Protein AF-A0A6A3CHF6-F1 (afdb_monomer_lite)

Radius of gyration: 16.75 Å; chains: 1; bounding box: 44×31×54 Å

Foldseek 3Di:
DPLQVLVVLCVVLPDPPVPDDPVVLLLQVVLCVVLVHNCNVPSCCLVVPVVSVSSSSVCQQCDQPDPPDHHLVCLQVVVDDDDPVQVVLVHHSFLQNSCLSSQVVPLPQPADDPVLVVSLVSVQVVCVVVVNHNVVRDDPSRSHNRSGHRPDDDPDPPPPPDD

Structure (mmCIF, N/CA/C/O backbone):
data_AF-A0A6A3CHF6-F1
#
_entry.id   AF-A0A6A3CHF6-F1
#
loop_
_atom_site.group_PDB
_atom_site.id
_atom_site.type_symbol
_atom_site.label_atom_id
_atom_site.label_alt_id
_atom_site.label_comp_id
_atom_site.label_asym_id
_atom_site.label_entity_id
_atom_site.label_seq_id
_atom_site.pdbx_PDB_ins_code
_atom_site.Cartn_x
_atom_site.Cartn_y
_atom_site.Cartn_z
_atom_site.occupancy
_atom_site.B_iso_or_equiv
_atom_site.auth_seq_id
_atom_site.auth_comp_id
_atom_site.auth_asym_id
_atom_site.auth_atom_id
_atom_site.pdbx_PDB_model_num
ATOM 1 N N . MET A 1 1 ? -10.270 -3.237 -10.019 1.00 32.41 1 MET A N 1
ATOM 2 C CA . MET A 1 1 ? -8.812 -3.271 -9.764 1.00 32.41 1 MET A CA 1
ATOM 3 C C . MET A 1 1 ? -8.302 -1.848 -9.955 1.00 32.41 1 MET A C 1
ATOM 5 O O . MET A 1 1 ? -8.312 -1.369 -11.079 1.00 32.41 1 MET A O 1
ATOM 9 N N . ASN A 1 2 ? -8.020 -1.120 -8.870 1.00 34.22 2 ASN A N 1
ATOM 10 C CA . ASN A 1 2 ? -7.645 0.299 -8.926 1.00 34.22 2 ASN A CA 1
ATOM 11 C C . ASN A 1 2 ? -6.166 0.431 -9.323 1.00 34.22 2 ASN A C 1
ATOM 13 O O . ASN A 1 2 ? -5.280 0.321 -8.482 1.00 34.22 2 ASN A O 1
ATOM 17 N N . TYR A 1 3 ? -5.904 0.675 -10.610 1.00 33.91 3 TYR A N 1
ATOM 18 C CA . TYR A 1 3 ? -4.566 0.796 -11.222 1.00 33.91 3 TYR A CA 1
ATOM 19 C C . TYR A 1 3 ? -3.705 1.954 -10.692 1.00 33.91 3 TYR A C 1
ATOM 21 O O . TYR A 1 3 ? -2.563 2.136 -11.101 1.00 33.91 3 TYR A O 1
ATOM 29 N N . VAL A 1 4 ? -4.248 2.761 -9.790 1.00 36.22 4 VAL A N 1
ATOM 30 C CA . VAL A 1 4 ? -3.746 4.101 -9.523 1.00 36.22 4 VAL A CA 1
ATOM 31 C C . VAL A 1 4 ? -2.857 4.172 -8.274 1.00 36.22 4 VAL A C 1
ATOM 33 O O . VAL A 1 4 ? -1.860 4.891 -8.256 1.00 36.22 4 VAL A O 1
ATOM 36 N N . LEU A 1 5 ? -3.130 3.330 -7.274 1.00 37.62 5 LEU A N 1
ATOM 37 C CA . LEU A 1 5 ? -2.256 3.143 -6.103 1.00 37.62 5 LEU A CA 1
ATOM 38 C C . LEU A 1 5 ? -0.934 2.454 -6.475 1.00 37.62 5 LEU A C 1
ATOM 40 O O . LEU A 1 5 ? 0.107 2.672 -5.855 1.00 37.62 5 LEU A O 1
ATOM 44 N N . LEU A 1 6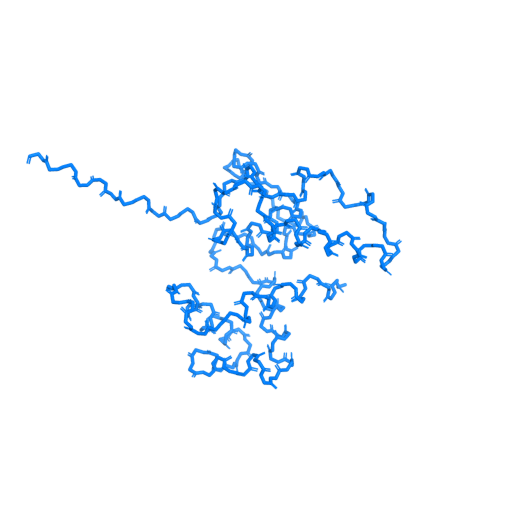 ? -0.967 1.708 -7.576 1.00 40.47 6 LEU A N 1
ATOM 45 C CA . LEU A 1 6 ? 0.160 1.024 -8.195 1.00 40.47 6 LEU A CA 1
ATOM 46 C C . LEU A 1 6 ? 1.302 1.965 -8.597 1.00 40.47 6 LEU A C 1
ATOM 48 O O . LEU A 1 6 ? 2.466 1.632 -8.395 1.00 40.47 6 LEU A O 1
ATOM 52 N N . PHE A 1 7 ? 0.995 3.168 -9.091 1.00 32.69 7 PHE A N 1
ATOM 53 C CA . PHE A 1 7 ? 2.020 4.143 -9.476 1.00 32.69 7 PHE A CA 1
ATOM 54 C C . PHE A 1 7 ? 2.710 4.815 -8.283 1.00 32.69 7 PHE A C 1
ATOM 56 O O . PHE A 1 7 ? 3.856 5.246 -8.402 1.00 32.69 7 PHE A O 1
ATOM 63 N N . GLN A 1 8 ? 2.059 4.897 -7.120 1.00 38.88 8 GLN A N 1
ATOM 64 C CA . GLN A 1 8 ? 2.709 5.392 -5.903 1.00 38.88 8 GLN A CA 1
ATOM 65 C C . GLN A 1 8 ? 3.606 4.327 -5.272 1.00 38.88 8 GLN A C 1
ATOM 67 O O . GLN A 1 8 ? 4.698 4.671 -4.818 1.00 38.88 8 GLN A O 1
ATOM 72 N N . CYS A 1 9 ? 3.225 3.043 -5.356 1.00 42.41 9 CYS A N 1
ATOM 73 C CA . CYS A 1 9 ? 4.096 1.914 -4.999 1.00 42.41 9 CYS A CA 1
ATOM 74 C C . CYS A 1 9 ? 5.417 1.893 -5.784 1.00 42.41 9 CYS A C 1
ATOM 76 O O . CYS A 1 9 ? 6.374 1.269 -5.333 1.00 42.41 9 CYS A O 1
ATOM 78 N N . LEU A 1 10 ? 5.495 2.589 -6.924 1.00 33.34 10 LEU A N 1
ATOM 79 C CA . LEU A 1 10 ? 6.722 2.733 -7.706 1.00 33.34 10 LEU A CA 1
ATOM 80 C C . LEU A 1 10 ? 7.666 3.831 -7.197 1.00 33.34 10 LEU A C 1
ATOM 82 O O . LEU A 1 10 ? 8.827 3.834 -7.587 1.00 33.34 10 LEU A O 1
ATOM 86 N N . ARG A 1 11 ? 7.238 4.761 -6.326 1.00 40.19 11 ARG A N 1
ATOM 87 C CA . ARG A 1 11 ? 8.155 5.792 -5.787 1.00 40.19 11 ARG A CA 1
ATOM 88 C C . ARG A 1 11 ? 9.296 5.213 -4.937 1.00 40.19 11 ARG A C 1
ATOM 90 O O . ARG A 1 11 ? 10.419 5.664 -5.134 1.00 40.19 11 ARG A O 1
ATOM 97 N N . PRO A 1 12 ? 9.078 4.214 -4.063 1.00 40.22 12 PRO A N 1
ATOM 98 C CA . PRO A 1 12 ? 10.164 3.489 -3.403 1.00 40.22 12 PRO A CA 1
ATOM 99 C C . PRO A 1 12 ? 11.075 2.736 -4.381 1.00 40.22 12 PRO A C 1
ATOM 101 O O . PRO A 1 12 ? 12.237 2.518 -4.069 1.00 40.22 12 PRO A O 1
ATOM 104 N N . LEU A 1 13 ? 10.555 2.363 -5.557 1.00 38.91 13 LEU A N 1
ATOM 105 C CA . LEU A 1 13 ? 11.279 1.664 -6.626 1.00 38.91 13 LEU A CA 1
ATOM 106 C C . LEU A 1 13 ? 12.058 2.600 -7.567 1.00 38.91 13 LEU A C 1
ATOM 108 O O . LEU A 1 13 ? 12.820 2.129 -8.400 1.00 38.91 13 LEU A O 1
ATOM 112 N N . ARG A 1 14 ? 11.841 3.916 -7.456 1.00 37.47 14 ARG A N 1
ATOM 113 C CA . ARG A 1 14 ? 12.521 4.969 -8.231 1.00 37.47 14 ARG A CA 1
ATOM 114 C C . ARG A 1 14 ? 13.611 5.671 -7.420 1.00 37.47 14 ARG A C 1
ATOM 116 O O . ARG A 1 14 ? 14.115 6.714 -7.832 1.00 37.47 14 ARG A O 1
ATOM 123 N N . LEU A 1 15 ? 13.900 5.161 -6.221 1.00 38.28 15 LEU A N 1
ATOM 124 C CA . LEU A 1 15 ? 15.016 5.635 -5.421 1.00 38.28 15 LEU A CA 1
ATOM 125 C C . LEU A 1 15 ? 16.291 4.976 -5.954 1.00 38.28 15 LEU A C 1
ATOM 127 O O . LEU A 1 15 ? 16.310 3.755 -6.119 1.00 38.28 15 LEU A O 1
ATOM 131 N N . PRO A 1 16 ? 17.350 5.760 -6.210 1.00 29.53 16 PRO A N 1
ATOM 132 C CA . PRO A 1 16 ? 18.612 5.215 -6.679 1.00 29.53 16 PRO A CA 1
ATOM 133 C C . PRO A 1 16 ? 19.113 4.132 -5.717 1.00 29.53 16 PRO A C 1
ATOM 135 O O . PRO A 1 16 ? 18.900 4.214 -4.504 1.00 29.53 16 PRO A O 1
ATOM 138 N N . ALA A 1 17 ? 19.839 3.148 -6.255 1.00 36.28 17 ALA A N 1
ATOM 139 C CA . ALA A 1 17 ? 20.492 2.056 -5.521 1.00 36.28 17 ALA A CA 1
ATOM 140 C C . ALA A 1 17 ? 21.392 2.513 -4.343 1.00 36.28 17 ALA A C 1
ATOM 142 O O . ALA A 1 17 ? 21.856 1.697 -3.553 1.00 36.28 17 ALA A O 1
ATOM 143 N N . SER A 1 18 ? 21.614 3.822 -4.183 1.00 31.06 18 SER A N 1
ATOM 144 C CA . SER A 1 18 ? 22.233 4.459 -3.020 1.00 31.06 18 SER A CA 1
ATOM 145 C C . SER A 1 18 ? 21.332 4.553 -1.777 1.00 31.06 18 SER A C 1
ATOM 147 O O . SER A 1 18 ? 21.820 4.941 -0.716 1.00 31.06 18 SER A O 1
ATOM 149 N N . PHE A 1 19 ? 20.059 4.142 -1.836 1.00 37.75 19 PHE A N 1
ATOM 150 C CA . PHE A 1 19 ? 19.203 3.969 -0.653 1.00 37.75 19 PHE A CA 1
ATOM 151 C C . PHE A 1 19 ? 19.510 2.638 0.066 1.00 37.75 19 PHE A C 1
ATOM 153 O O . PHE A 1 19 ? 18.674 1.746 0.215 1.00 37.75 19 PHE A O 1
ATOM 160 N N . GLY A 1 20 ? 20.766 2.504 0.500 1.00 33.03 20 GLY A N 1
ATOM 161 C CA . GLY A 1 20 ? 21.309 1.366 1.233 1.00 33.03 20 GLY A CA 1
ATOM 162 C C . GLY A 1 20 ? 20.695 1.213 2.621 1.00 33.03 20 GLY A C 1
ATOM 163 O O . GLY A 1 20 ? 21.273 1.609 3.629 1.00 33.03 20 GLY A O 1
ATOM 164 N N . THR A 1 21 ? 19.539 0.568 2.690 1.00 31.27 21 THR A N 1
ATOM 165 C CA . THR A 1 21 ? 19.114 -0.139 3.898 1.00 31.27 21 THR A CA 1
ATOM 166 C C . THR A 1 21 ? 18.891 -1.596 3.529 1.00 31.27 21 THR A C 1
ATOM 168 O O . THR A 1 21 ? 18.436 -1.894 2.428 1.00 31.27 21 THR A O 1
ATOM 171 N N . LEU A 1 22 ? 19.209 -2.512 4.449 1.00 34.69 22 LEU A N 1
ATOM 172 C CA . LEU A 1 22 ? 19.037 -3.974 4.347 1.00 34.69 22 LEU A CA 1
ATOM 173 C C . LEU A 1 22 ? 17.667 -4.428 3.782 1.00 34.69 22 LEU A C 1
ATOM 175 O O . LEU A 1 22 ? 17.522 -5.565 3.347 1.00 34.69 22 LEU A O 1
ATOM 179 N N . VAL A 1 23 ? 16.676 -3.531 3.761 1.00 43.78 23 VAL A N 1
ATOM 180 C CA . VAL A 1 23 ? 15.327 -3.707 3.213 1.00 43.78 23 VAL A CA 1
ATOM 181 C C . VAL A 1 23 ? 15.270 -3.570 1.686 1.00 43.78 23 VAL A C 1
ATOM 183 O O . VAL A 1 23 ? 14.489 -4.287 1.072 1.00 43.78 23 VAL A O 1
ATOM 186 N N . GLY A 1 24 ? 16.082 -2.714 1.053 1.00 50.38 24 GLY A N 1
ATOM 187 C CA . GLY A 1 24 ? 16.097 -2.527 -0.406 1.00 50.38 24 GLY A CA 1
ATOM 188 C C . GLY A 1 24 ? 16.505 -3.806 -1.136 1.00 50.38 24 GLY A C 1
ATOM 189 O O . GLY A 1 24 ? 15.725 -4.343 -1.914 1.00 50.38 24 GLY A O 1
ATOM 190 N N . ASN A 1 25 ? 17.661 -4.374 -0.785 1.00 47.59 25 ASN A N 1
ATOM 191 C CA . ASN A 1 25 ? 18.142 -5.633 -1.370 1.00 47.59 25 ASN A CA 1
ATOM 192 C C . ASN A 1 25 ? 17.215 -6.818 -1.061 1.00 47.59 25 ASN A C 1
ATOM 194 O O . ASN A 1 25 ? 16.950 -7.631 -1.942 1.00 47.59 25 ASN A O 1
ATOM 198 N N . TYR A 1 26 ? 16.660 -6.896 0.157 1.00 53.59 26 TYR A N 1
ATOM 199 C CA . TYR A 1 26 ? 15.661 -7.919 0.488 1.00 53.59 26 TYR A CA 1
ATOM 200 C C . TYR A 1 26 ? 14.384 -7.761 -0.349 1.00 53.59 26 TYR A C 1
ATOM 202 O O . TYR A 1 26 ? 13.815 -8.751 -0.800 1.00 53.59 26 TYR A O 1
ATOM 210 N N . SER A 1 27 ? 13.953 -6.521 -0.597 1.00 66.44 27 SER A N 1
ATOM 211 C CA . SER A 1 27 ? 12.752 -6.229 -1.383 1.00 66.44 27 SER A CA 1
ATOM 212 C C . SER A 1 27 ? 12.959 -6.504 -2.870 1.00 66.44 27 SER A C 1
ATOM 214 O O . SER A 1 27 ? 12.045 -7.026 -3.494 1.00 66.44 27 SER A O 1
ATOM 216 N N . TYR A 1 28 ? 14.139 -6.215 -3.429 1.00 68.44 28 TYR A N 1
ATOM 217 C CA . TYR A 1 28 ? 14.467 -6.555 -4.817 1.00 68.44 28 TYR A CA 1
ATOM 218 C C . TYR A 1 28 ? 14.586 -8.063 -5.021 1.00 68.44 28 TYR A C 1
ATOM 220 O O . TYR A 1 28 ? 14.009 -8.579 -5.970 1.00 68.44 28 TYR A O 1
ATOM 228 N N . GLY A 1 29 ? 15.244 -8.781 -4.105 1.00 75.44 29 GLY A N 1
ATOM 229 C CA . GLY A 1 29 ? 15.298 -10.245 -4.144 1.00 75.44 29 GLY A CA 1
ATOM 230 C C . GLY A 1 29 ? 13.909 -10.874 -4.033 1.00 75.44 29 GLY A C 1
ATOM 231 O O . GLY A 1 29 ? 13.512 -11.638 -4.901 1.00 75.44 29 GLY A O 1
ATOM 232 N N . ALA A 1 30 ? 13.115 -10.480 -3.033 1.00 79.25 30 ALA A N 1
ATOM 233 C CA . ALA A 1 30 ? 11.774 -11.030 -2.839 1.00 79.25 30 ALA A CA 1
ATOM 234 C C . ALA A 1 30 ? 10.808 -10.676 -3.985 1.00 79.25 30 ALA A C 1
ATOM 236 O O . ALA A 1 30 ? 10.038 -11.531 -4.427 1.00 79.25 30 ALA A O 1
ATOM 237 N N . ALA A 1 31 ? 10.856 -9.437 -4.491 1.00 79.12 31 ALA A N 1
ATOM 238 C CA . ALA A 1 31 ? 10.064 -9.034 -5.650 1.00 79.12 31 ALA A CA 1
ATOM 239 C C . ALA A 1 31 ? 10.509 -9.779 -6.905 1.00 79.12 31 ALA A C 1
ATOM 241 O O . ALA A 1 31 ? 9.665 -10.263 -7.656 1.00 79.12 31 ALA A O 1
ATOM 242 N N . GLY A 1 32 ? 11.822 -9.898 -7.100 1.00 82.94 32 GLY A N 1
ATOM 243 C CA . GLY A 1 32 ? 12.438 -10.605 -8.207 1.00 82.94 32 GLY A CA 1
ATOM 244 C C . GLY A 1 32 ? 12.067 -12.082 -8.238 1.00 82.94 32 GLY A C 1
ATOM 245 O O . GLY A 1 32 ? 11.597 -12.569 -9.263 1.00 82.94 32 GLY A O 1
ATOM 246 N N . ASP A 1 33 ? 12.142 -12.767 -7.098 1.00 85.88 33 ASP A N 1
ATOM 247 C CA . ASP A 1 33 ? 11.674 -14.146 -6.937 1.00 85.88 33 ASP A CA 1
ATOM 248 C C . ASP A 1 33 ? 10.174 -14.268 -7.247 1.00 85.88 33 ASP A C 1
ATOM 250 O O . ASP A 1 33 ? 9.736 -15.194 -7.935 1.00 85.88 33 ASP A O 1
ATOM 254 N N . GLY A 1 34 ? 9.378 -13.300 -6.783 1.00 83.69 34 GLY A N 1
ATOM 255 C CA . GLY A 1 34 ? 7.934 -13.258 -6.997 1.00 83.69 34 GLY A CA 1
ATOM 256 C C . GLY A 1 34 ? 7.520 -13.100 -8.460 1.00 83.69 34 GLY A C 1
ATOM 257 O O . GLY A 1 34 ? 6.555 -13.731 -8.895 1.00 83.69 34 GLY A O 1
ATOM 258 N N . ILE A 1 35 ? 8.245 -12.281 -9.227 1.00 86.94 35 ILE A N 1
ATOM 259 C CA . ILE A 1 35 ? 7.960 -12.022 -10.649 1.00 86.94 35 ILE A CA 1
ATOM 260 C C . ILE A 1 35 ? 8.875 -12.807 -11.604 1.00 86.94 35 ILE A C 1
ATOM 262 O O . ILE A 1 35 ? 8.714 -12.706 -12.818 1.00 86.94 35 ILE A O 1
ATOM 266 N N . LYS A 1 36 ? 9.791 -13.620 -11.061 1.00 87.69 36 LYS A N 1
ATOM 267 C CA . LYS A 1 36 ? 10.805 -14.415 -11.773 1.00 87.69 36 LYS A CA 1
ATOM 268 C C . LYS A 1 36 ? 11.757 -13.573 -12.634 1.00 87.69 36 LYS A C 1
ATOM 270 O O . LYS A 1 36 ? 12.058 -13.934 -13.770 1.00 87.69 36 LYS A O 1
ATOM 275 N N . VAL A 1 37 ? 12.227 -12.455 -12.086 1.00 86.31 37 VAL A N 1
ATOM 276 C CA . VAL A 1 37 ? 13.211 -11.547 -12.698 1.00 86.31 37 VAL A CA 1
ATOM 277 C C . VAL A 1 37 ? 14.317 -11.277 -11.686 1.00 86.31 37 VAL A C 1
ATOM 279 O O . VAL A 1 37 ? 14.025 -10.992 -10.531 1.00 86.31 37 VAL A O 1
ATOM 282 N N . ASP A 1 38 ? 15.582 -11.322 -12.097 1.00 84.25 38 ASP A N 1
ATOM 283 C CA . ASP A 1 38 ? 16.704 -11.045 -11.193 1.00 84.25 38 ASP A CA 1
ATOM 284 C C . ASP A 1 38 ? 16.873 -9.541 -10.928 1.00 84.25 38 ASP A C 1
ATOM 286 O O . ASP A 1 38 ? 17.755 -8.875 -11.462 1.00 84.25 38 ASP A O 1
ATOM 290 N N . LEU A 1 39 ? 15.994 -8.996 -10.092 1.00 80.00 39 LEU A N 1
ATOM 291 C CA . LEU A 1 39 ? 16.057 -7.601 -9.665 1.00 80.00 39 LEU A CA 1
ATOM 292 C C . LEU A 1 39 ? 17.142 -7.351 -8.611 1.00 80.00 39 LEU A C 1
ATOM 294 O O . LEU A 1 39 ? 17.470 -6.197 -8.348 1.00 80.00 39 LEU A O 1
ATOM 298 N N . LEU A 1 40 ? 17.677 -8.407 -7.989 1.00 80.31 40 LEU A N 1
ATOM 299 C CA . LEU A 1 40 ? 18.719 -8.284 -6.974 1.00 80.31 40 LEU A CA 1
ATOM 300 C C . LEU A 1 40 ? 20.044 -7.846 -7.603 1.00 80.31 40 LEU A C 1
ATOM 302 O O . LEU A 1 40 ? 20.725 -6.988 -7.044 1.00 80.31 40 LEU A O 1
ATOM 306 N N . HIS A 1 41 ? 20.389 -8.419 -8.758 1.00 79.56 41 HIS A N 1
ATOM 307 C CA . HIS A 1 41 ? 21.597 -8.052 -9.498 1.00 79.56 41 HIS A CA 1
ATOM 308 C C . HIS A 1 41 ? 21.334 -7.023 -10.605 1.00 79.56 41 HIS A C 1
ATOM 310 O O . HIS A 1 41 ? 22.264 -6.304 -10.967 1.00 79.56 41 HIS A O 1
ATOM 316 N N . HIS A 1 42 ? 20.090 -6.915 -11.094 1.00 80.94 42 HIS A N 1
ATOM 317 C CA . HIS A 1 42 ? 19.695 -5.981 -12.157 1.00 80.94 42 HIS A CA 1
ATOM 318 C C . HIS A 1 42 ? 18.521 -5.062 -11.763 1.00 80.94 42 HIS A C 1
ATOM 320 O O . HIS A 1 42 ? 17.436 -5.127 -12.358 1.00 80.94 42 HIS A O 1
ATOM 326 N N . PRO A 1 43 ? 18.692 -4.182 -10.758 1.00 75.94 43 PRO A N 1
ATOM 327 C CA . PRO A 1 43 ? 17.640 -3.253 -10.339 1.00 75.94 43 PRO A CA 1
ATOM 328 C C . PRO A 1 43 ? 17.248 -2.245 -11.436 1.00 75.94 43 PRO A C 1
ATOM 330 O O . PRO A 1 43 ? 16.117 -1.755 -11.448 1.00 75.94 43 PRO A O 1
ATOM 333 N N . GLU A 1 44 ? 18.134 -1.966 -12.397 1.00 75.94 44 GLU A N 1
ATOM 334 C CA . GLU A 1 44 ? 17.898 -1.056 -13.523 1.00 75.94 44 GLU A CA 1
ATOM 335 C C . GLU A 1 44 ? 16.710 -1.464 -14.409 1.00 75.94 44 GLU A C 1
ATOM 337 O O . GLU A 1 44 ? 16.112 -0.619 -15.081 1.00 75.94 44 GLU A O 1
ATOM 342 N N . TYR A 1 45 ? 16.302 -2.737 -14.383 1.00 78.69 45 TYR A N 1
ATOM 343 C CA . TYR A 1 45 ? 15.149 -3.220 -15.147 1.00 78.69 45 TYR A CA 1
ATOM 344 C C . TYR A 1 45 ? 13.838 -2.545 -14.751 1.00 78.69 45 TYR A C 1
ATOM 346 O O . TYR A 1 45 ? 12.929 -2.436 -15.575 1.00 78.69 45 TYR A O 1
ATOM 354 N N . LEU A 1 46 ? 13.745 -2.043 -13.522 1.00 75.31 46 LEU A N 1
ATOM 355 C CA . LEU A 1 46 ? 12.570 -1.320 -13.044 1.00 75.31 46 LEU A CA 1
ATOM 356 C C . LEU A 1 46 ? 12.455 0.078 -13.648 1.00 75.31 46 LEU A C 1
ATOM 358 O O . LEU A 1 46 ? 11.351 0.601 -13.783 1.00 75.31 46 LEU A O 1
ATOM 362 N N . GLU A 1 47 ? 13.574 0.678 -14.044 1.00 73.75 47 GLU A N 1
ATOM 363 C CA . GLU A 1 47 ? 13.586 1.982 -14.708 1.00 73.75 47 GLU A CA 1
ATOM 364 C C . GLU A 1 47 ? 13.482 1.845 -16.229 1.00 73.75 47 GLU A C 1
ATOM 366 O O . GLU A 1 47 ? 12.896 2.699 -16.894 1.00 73.75 47 GLU A O 1
ATOM 371 N N . GLN A 1 48 ? 14.018 0.755 -16.782 1.00 81.06 48 GLN A N 1
ATOM 372 C CA . GLN A 1 48 ? 14.090 0.524 -18.225 1.00 81.06 48 GLN A CA 1
ATOM 373 C C . GLN A 1 48 ? 12.847 -0.168 -18.796 1.00 81.06 48 GLN A C 1
ATOM 375 O O . GLN A 1 48 ? 12.528 0.019 -19.971 1.00 81.06 48 GLN A O 1
ATOM 380 N N . ASN A 1 49 ? 12.131 -0.966 -17.996 1.00 79.00 49 ASN A N 1
ATOM 381 C CA . ASN A 1 49 ? 10.979 -1.734 -18.455 1.00 79.00 49 ASN A CA 1
ATOM 382 C C . ASN A 1 49 ? 9.743 -1.462 -17.593 1.00 79.00 49 ASN A C 1
ATOM 384 O O . ASN A 1 49 ? 9.594 -1.978 -16.484 1.00 79.00 49 ASN A O 1
ATOM 388 N N . ALA A 1 50 ? 8.799 -0.713 -18.167 1.00 80.75 50 ALA A N 1
ATOM 389 C CA . ALA A 1 50 ? 7.544 -0.377 -17.506 1.00 80.75 50 ALA A CA 1
ATOM 390 C C . ALA A 1 50 ? 6.749 -1.620 -17.070 1.00 80.75 50 ALA A C 1
ATOM 392 O O . ALA A 1 50 ? 6.145 -1.609 -16.003 1.00 80.75 50 ALA A O 1
ATOM 393 N N . THR A 1 51 ? 6.773 -2.708 -17.845 1.00 84.81 51 THR A N 1
ATOM 394 C CA . THR A 1 51 ? 6.042 -3.943 -17.513 1.00 84.81 51 THR A CA 1
ATOM 395 C C . THR A 1 51 ? 6.581 -4.575 -16.234 1.00 84.81 51 THR A C 1
ATOM 397 O O . THR A 1 51 ? 5.800 -4.907 -15.344 1.00 84.81 51 THR A O 1
ATOM 400 N N . ILE A 1 52 ? 7.907 -4.689 -16.116 1.00 80.88 52 ILE A N 1
ATOM 401 C CA . ILE A 1 52 ? 8.569 -5.252 -14.930 1.00 80.88 52 ILE A CA 1
ATOM 402 C C . ILE A 1 52 ? 8.319 -4.348 -13.721 1.00 80.88 52 ILE A C 1
ATOM 404 O O . ILE A 1 52 ? 7.982 -4.841 -12.646 1.00 80.88 52 ILE A O 1
ATOM 408 N N . ALA A 1 53 ? 8.388 -3.027 -13.913 1.00 76.38 53 ALA A N 1
ATOM 409 C CA . ALA A 1 53 ? 8.051 -2.061 -12.875 1.00 76.38 53 ALA A CA 1
ATOM 410 C C . ALA A 1 53 ? 6.627 -2.284 -12.342 1.00 76.38 53 ALA A C 1
ATOM 412 O O . ALA A 1 53 ? 6.431 -2.457 -11.137 1.00 76.38 53 ALA A O 1
ATOM 413 N N . PHE A 1 54 ? 5.628 -2.365 -13.227 1.00 79.00 54 PHE A N 1
ATOM 414 C CA . PHE A 1 54 ? 4.251 -2.638 -12.816 1.00 79.00 54 PHE A CA 1
ATOM 415 C C . PHE A 1 54 ? 4.104 -3.989 -12.128 1.00 79.00 54 PHE A C 1
ATOM 417 O O . PHE A 1 54 ? 3.444 -4.060 -11.097 1.00 79.00 54 PHE A O 1
ATOM 424 N N . GLN A 1 55 ? 4.721 -5.050 -12.646 1.00 82.69 55 GLN A N 1
ATOM 425 C CA . GLN A 1 55 ? 4.669 -6.369 -12.017 1.00 82.69 55 GLN A CA 1
ATOM 426 C C . GLN A 1 55 ? 5.234 -6.337 -10.595 1.00 82.69 55 GLN A C 1
ATOM 428 O O . GLN A 1 55 ? 4.589 -6.848 -9.680 1.00 82.69 55 GLN A O 1
ATOM 433 N N . ALA A 1 56 ? 6.376 -5.679 -10.385 1.00 80.12 56 ALA A N 1
ATOM 434 C CA . ALA A 1 56 ? 6.972 -5.511 -9.065 1.00 80.12 56 ALA A CA 1
ATOM 435 C C . ALA A 1 56 ? 6.066 -4.699 -8.121 1.00 80.12 56 ALA A C 1
ATOM 437 O O . ALA A 1 56 ? 5.898 -5.059 -6.954 1.00 80.12 56 ALA A O 1
ATOM 438 N N . ALA A 1 57 ? 5.419 -3.641 -8.619 1.00 79.12 57 ALA A N 1
ATOM 439 C CA . ALA A 1 57 ? 4.463 -2.861 -7.835 1.00 79.12 57 ALA A CA 1
ATOM 440 C C . ALA A 1 57 ? 3.199 -3.659 -7.470 1.00 79.12 57 ALA A C 1
ATOM 442 O O . ALA A 1 57 ? 2.759 -3.594 -6.322 1.00 79.12 57 ALA A O 1
ATOM 443 N N . ILE A 1 58 ? 2.640 -4.449 -8.400 1.00 84.06 58 ILE A N 1
ATOM 444 C CA . ILE A 1 58 ? 1.492 -5.333 -8.122 1.00 84.06 58 ILE A CA 1
ATOM 445 C C . ILE A 1 58 ? 1.911 -6.364 -7.082 1.00 84.06 58 ILE A C 1
ATOM 447 O O . ILE A 1 58 ? 1.197 -6.585 -6.107 1.00 84.06 58 ILE A O 1
ATOM 451 N N . TRP A 1 59 ? 3.086 -6.969 -7.260 1.00 85.94 59 TRP A N 1
ATOM 452 C CA . TRP A 1 59 ? 3.618 -7.937 -6.316 1.00 85.94 59 TRP A CA 1
ATOM 453 C C . TRP A 1 59 ? 3.740 -7.332 -4.915 1.00 85.94 59 TRP A C 1
ATOM 455 O O . TRP A 1 59 ? 3.255 -7.929 -3.956 1.00 85.94 59 TRP A O 1
ATOM 465 N N . ARG A 1 60 ? 4.287 -6.115 -4.793 1.00 83.56 60 ARG A N 1
ATOM 466 C CA . ARG A 1 60 ? 4.425 -5.421 -3.504 1.00 83.56 60 ARG A CA 1
ATOM 467 C C . ARG A 1 60 ? 3.079 -5.081 -2.860 1.00 83.56 60 ARG A C 1
ATOM 469 O O . ARG A 1 60 ? 2.981 -5.073 -1.632 1.00 83.56 60 ARG A O 1
ATOM 476 N N . TRP A 1 61 ? 2.071 -4.788 -3.678 1.00 84.00 61 TRP A N 1
ATOM 477 C CA . TRP A 1 61 ? 0.710 -4.477 -3.248 1.00 84.00 61 TRP A CA 1
ATOM 478 C C . TRP A 1 61 ? -0.048 -5.722 -2.750 1.00 84.00 61 TRP A C 1
ATOM 480 O O . TRP A 1 61 ? -0.753 -5.664 -1.741 1.00 84.00 61 TRP A O 1
ATOM 490 N N . MET A 1 62 ? 0.140 -6.857 -3.427 1.00 86.50 62 MET A N 1
ATOM 491 C CA . MET A 1 62 ? -0.559 -8.117 -3.148 1.00 86.50 62 MET A CA 1
ATOM 492 C C . MET A 1 62 ? 0.150 -9.005 -2.116 1.00 86.50 62 MET A C 1
ATOM 494 O O . MET A 1 62 ? -0.493 -9.856 -1.508 1.00 86.50 62 MET A O 1
ATOM 498 N N . THR A 1 63 ? 1.458 -8.834 -1.912 1.00 84.25 63 THR A N 1
ATOM 499 C CA . THR A 1 63 ? 2.271 -9.773 -1.125 1.00 84.25 63 THR A CA 1
ATOM 500 C C . THR A 1 63 ? 2.660 -9.185 0.232 1.00 84.25 63 THR A C 1
ATOM 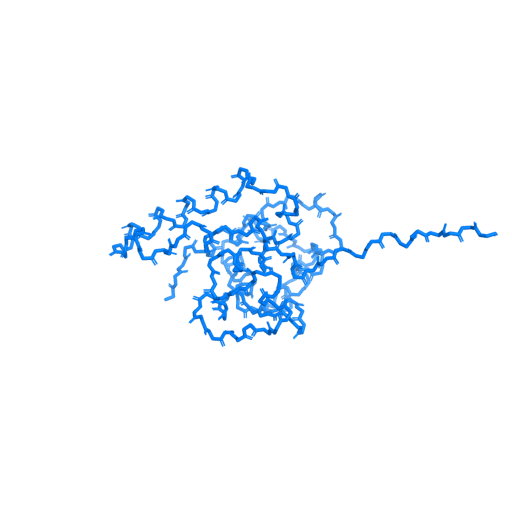502 O O . THR A 1 63 ? 3.284 -8.119 0.287 1.00 84.25 63 THR A O 1
ATOM 505 N N . PRO A 1 64 ? 2.357 -9.873 1.347 1.00 84.44 64 PRO A N 1
ATOM 506 C CA . PRO A 1 64 ? 2.879 -9.497 2.651 1.00 84.44 64 PRO A CA 1
ATOM 507 C C . PRO A 1 64 ? 4.387 -9.758 2.747 1.00 84.44 64 PRO A C 1
ATOM 509 O O . PRO A 1 64 ? 4.853 -10.863 2.483 1.00 84.44 64 PRO A O 1
ATOM 512 N N . ILE A 1 65 ? 5.155 -8.756 3.181 1.00 76.56 65 ILE A N 1
ATOM 513 C CA . ILE A 1 65 ? 6.621 -8.864 3.312 1.00 76.56 65 ILE A CA 1
ATOM 514 C C . ILE A 1 65 ? 7.028 -9.668 4.555 1.00 76.56 65 ILE A C 1
ATOM 516 O O . ILE A 1 65 ? 8.085 -10.294 4.584 1.00 76.56 65 ILE A O 1
ATOM 520 N N . LYS A 1 66 ? 6.195 -9.667 5.602 1.00 76.88 66 LYS A N 1
ATOM 521 C CA . LYS A 1 66 ? 6.428 -10.427 6.836 1.00 76.88 66 LYS A CA 1
ATOM 522 C C . LYS A 1 66 ? 5.206 -11.262 7.183 1.00 76.88 66 LYS A C 1
ATOM 524 O O . LYS A 1 66 ? 4.079 -10.827 6.986 1.00 76.88 66 LYS A O 1
ATOM 529 N N . LYS A 1 67 ? 5.438 -12.424 7.801 1.00 72.56 67 LYS A N 1
ATOM 530 C CA . LYS A 1 67 ? 4.393 -13.395 8.178 1.00 72.56 67 LYS A CA 1
ATOM 531 C C . LYS A 1 67 ? 3.264 -12.809 9.042 1.00 72.56 67 LYS A C 1
ATOM 533 O O . LYS A 1 67 ? 2.140 -13.283 8.963 1.00 72.56 67 LYS A O 1
ATOM 538 N N . ASN A 1 68 ? 3.564 -11.791 9.849 1.00 76.88 68 ASN A N 1
ATOM 539 C CA . ASN A 1 68 ? 2.606 -11.160 10.765 1.00 76.88 68 ASN A CA 1
ATOM 540 C C . ASN A 1 68 ? 2.070 -9.815 10.245 1.00 76.88 68 ASN A C 1
ATOM 542 O O . ASN A 1 68 ? 1.454 -9.075 11.005 1.00 76.88 68 ASN A O 1
ATOM 546 N N . GLN A 1 69 ? 2.345 -9.468 8.986 1.00 83.31 69 GLN A N 1
ATOM 547 C CA . GLN A 1 69 ? 1.819 -8.263 8.351 1.00 83.31 69 GLN A CA 1
ATOM 548 C C . GLN A 1 69 ? 0.753 -8.643 7.325 1.00 83.31 69 GLN A C 1
ATOM 550 O O . GLN A 1 69 ? 0.900 -9.670 6.664 1.00 83.31 69 GLN A O 1
ATOM 555 N N . PRO A 1 70 ? -0.309 -7.841 7.170 1.00 89.19 70 PRO A N 1
ATOM 556 C CA . PRO A 1 70 ? -1.232 -7.990 6.051 1.00 89.19 70 PRO A CA 1
ATOM 557 C C . PRO A 1 70 ? -0.622 -7.464 4.743 1.00 89.19 70 PRO A C 1
ATOM 559 O O . PRO A 1 70 ? 0.351 -6.704 4.752 1.00 89.19 70 PRO A O 1
ATOM 562 N N . SER A 1 71 ? -1.211 -7.845 3.607 1.00 88.81 71 SER A N 1
ATOM 563 C CA . SER A 1 71 ? -0.927 -7.181 2.331 1.00 88.81 71 SER A CA 1
ATOM 564 C C . SER A 1 71 ? -1.623 -5.814 2.271 1.00 88.81 71 SER A C 1
ATOM 566 O O . SER A 1 71 ? -2.618 -5.576 2.961 1.00 88.81 71 SER A O 1
ATOM 568 N N . ALA A 1 72 ? -1.118 -4.908 1.430 1.00 88.00 72 ALA A N 1
ATOM 569 C CA . ALA A 1 72 ? -1.771 -3.617 1.209 1.00 88.00 72 ALA A CA 1
ATOM 570 C C . ALA A 1 72 ? -3.173 -3.808 0.609 1.00 88.00 72 ALA A C 1
ATOM 572 O O . ALA A 1 72 ? -4.123 -3.157 1.039 1.00 88.00 72 ALA A O 1
ATOM 573 N N . GLN A 1 73 ? -3.312 -4.765 -0.315 1.00 88.06 73 GLN A N 1
ATOM 574 C CA . GLN A 1 73 ? -4.600 -5.163 -0.874 1.00 88.06 73 GLN A CA 1
ATOM 575 C C . GLN A 1 73 ? -5.594 -5.594 0.214 1.00 88.06 73 GLN A C 1
ATOM 577 O O . GLN A 1 73 ? -6.729 -5.125 0.189 1.00 88.06 73 GLN A O 1
ATOM 582 N N . ASP A 1 74 ? -5.196 -6.456 1.158 1.00 89.88 74 ASP A N 1
ATOM 583 C CA . ASP A 1 74 ? -6.106 -6.995 2.182 1.00 89.88 74 ASP A CA 1
ATOM 584 C C . ASP A 1 74 ? -6.613 -5.928 3.152 1.00 89.88 74 ASP A C 1
ATOM 586 O O . ASP A 1 74 ? -7.774 -5.985 3.562 1.00 89.88 74 ASP A O 1
ATOM 590 N N . ILE A 1 75 ? -5.767 -4.954 3.505 1.00 89.62 75 ILE A N 1
ATOM 591 C CA . ILE A 1 75 ? -6.181 -3.792 4.303 1.00 89.62 75 ILE A CA 1
ATOM 592 C C . ILE A 1 75 ? -7.169 -2.951 3.499 1.00 89.62 75 ILE A C 1
ATOM 594 O O . ILE A 1 75 ? -8.248 -2.627 3.990 1.00 89.62 75 ILE A O 1
ATOM 598 N N . PHE A 1 76 ? -6.807 -2.621 2.256 1.00 87.44 76 PHE A N 1
ATOM 599 C CA . PHE A 1 76 ? -7.553 -1.677 1.433 1.00 87.44 76 PHE A CA 1
ATOM 600 C C . PHE A 1 76 ? -8.966 -2.169 1.093 1.00 87.44 76 PHE A C 1
ATOM 602 O O . PHE A 1 76 ? -9.898 -1.374 1.051 1.00 87.44 76 PHE A O 1
ATOM 609 N N . VAL A 1 77 ? -9.149 -3.475 0.872 1.00 87.06 77 VAL A N 1
ATOM 610 C CA . VAL A 1 77 ? -10.484 -4.059 0.629 1.00 87.06 77 VAL A CA 1
ATOM 611 C C . VAL A 1 77 ? -11.225 -4.457 1.909 1.00 87.06 77 VAL A C 1
ATOM 613 O O . VAL A 1 77 ? -12.372 -4.886 1.833 1.00 87.06 77 VAL A O 1
ATOM 616 N N . GLY A 1 78 ? -10.584 -4.343 3.076 1.00 86.81 78 GLY A N 1
ATOM 617 C CA . GLY A 1 78 ? -11.183 -4.680 4.368 1.00 86.81 78 GLY A CA 1
ATOM 618 C C . GLY A 1 78 ? -11.231 -6.177 4.704 1.00 86.81 78 GLY A C 1
ATOM 619 O O . GLY A 1 78 ? -11.973 -6.572 5.601 1.00 86.81 78 GLY A O 1
ATOM 620 N N . ASN A 1 79 ? -10.445 -7.017 4.021 1.00 88.94 79 ASN A N 1
ATOM 621 C CA . ASN A 1 79 ? -10.341 -8.452 4.322 1.00 88.94 79 ASN A CA 1
ATOM 622 C C . ASN A 1 79 ? -9.511 -8.727 5.580 1.00 88.94 79 ASN A C 1
ATOM 624 O O . ASN A 1 79 ? -9.708 -9.740 6.259 1.00 88.94 79 ASN A O 1
ATOM 628 N N . TRP A 1 80 ? -8.558 -7.845 5.882 1.00 91.62 80 TRP A N 1
ATOM 629 C CA . TRP A 1 80 ? -7.743 -7.963 7.079 1.00 91.62 80 TRP A CA 1
ATOM 630 C C . TRP A 1 80 ? -8.577 -7.690 8.337 1.00 91.62 80 TRP A C 1
ATOM 632 O O . TRP A 1 80 ? -9.418 -6.793 8.379 1.00 91.62 80 TRP A O 1
ATOM 642 N N . LYS A 1 81 ? -8.344 -8.487 9.384 1.00 92.25 81 LYS A N 1
ATOM 643 C CA . LYS A 1 81 ? -8.949 -8.302 10.706 1.00 92.25 81 LYS A CA 1
ATOM 644 C C . LYS A 1 81 ? -7.869 -7.805 11.668 1.00 92.25 81 LYS A C 1
ATOM 646 O O . LYS A 1 81 ? -7.010 -8.612 12.037 1.00 92.25 81 LYS A O 1
ATOM 651 N N . PRO A 1 82 ? -7.899 -6.521 12.072 1.00 90.00 82 PRO A N 1
ATOM 652 C CA . PRO A 1 82 ? -6.940 -5.973 13.022 1.00 90.00 82 PRO A CA 1
ATOM 653 C C . PRO A 1 82 ? -6.947 -6.757 14.335 1.00 90.00 82 PRO A C 1
ATOM 655 O O . PRO A 1 82 ? -8.004 -7.123 14.858 1.00 90.00 82 PRO A O 1
ATOM 658 N N . THR A 1 83 ? -5.764 -7.023 14.879 1.00 89.88 83 THR A N 1
ATOM 659 C CA . THR A 1 83 ? -5.632 -7.618 16.212 1.00 89.88 83 THR A CA 1
ATOM 660 C C . THR A 1 83 ? -5.781 -6.549 17.297 1.00 89.88 83 THR A C 1
ATOM 662 O O . THR A 1 83 ? -5.749 -5.351 17.020 1.00 89.88 83 THR A O 1
ATOM 665 N N . LYS A 1 84 ? -5.872 -6.960 18.570 1.00 89.62 84 LYS A N 1
ATOM 666 C CA . LYS A 1 84 ? -5.874 -6.007 19.697 1.00 89.62 84 LYS A CA 1
ATOM 667 C C . LYS A 1 84 ? -4.653 -5.080 19.681 1.00 89.62 84 LYS A C 1
ATOM 669 O O . LYS A 1 84 ? -4.791 -3.900 19.980 1.00 89.62 84 LYS A O 1
ATOM 674 N N . ASN A 1 85 ? -3.483 -5.601 19.307 1.00 87.69 85 ASN A N 1
ATOM 675 C CA . ASN A 1 85 ? -2.257 -4.807 19.213 1.00 87.69 85 ASN A CA 1
ATOM 676 C C . ASN A 1 85 ? -2.340 -3.781 18.081 1.00 87.69 85 ASN A C 1
ATOM 678 O O . ASN A 1 85 ? -1.861 -2.665 18.237 1.00 87.69 85 ASN A O 1
ATOM 682 N N . ASP A 1 86 ? -2.979 -4.137 16.966 1.00 88.25 86 ASP A N 1
ATOM 683 C CA . ASP A 1 86 ? -3.176 -3.216 15.849 1.00 88.25 86 ASP A CA 1
ATOM 684 C C . ASP A 1 86 ? -4.113 -2.073 16.234 1.00 88.25 86 ASP A C 1
ATOM 686 O O . ASP A 1 86 ? -3.789 -0.917 15.988 1.00 88.25 86 ASP A O 1
ATOM 690 N N . THR A 1 87 ? -5.221 -2.369 16.921 1.00 87.81 87 THR A N 1
ATOM 691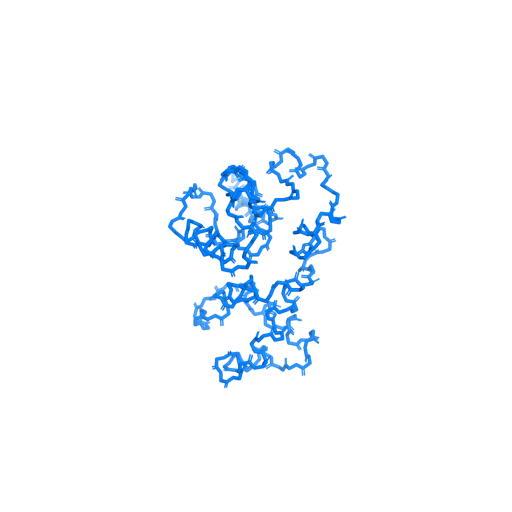 C CA . THR A 1 87 ? -6.140 -1.330 17.408 1.00 87.81 87 THR A CA 1
ATOM 692 C C . THR A 1 87 ? -5.472 -0.404 18.428 1.00 87.81 87 THR A C 1
ATOM 694 O O . THR A 1 87 ? -5.666 0.807 18.361 1.00 87.81 87 THR A O 1
ATOM 697 N N . LEU A 1 88 ? -4.647 -0.941 19.337 1.00 88.44 88 LEU A N 1
ATOM 698 C CA . LEU A 1 88 ? -3.852 -0.132 20.273 1.00 88.44 88 LEU A CA 1
ATOM 699 C C . LEU A 1 88 ? -2.843 0.766 19.545 1.00 88.44 88 LEU A C 1
ATOM 701 O O . LEU A 1 88 ? -2.664 1.919 19.923 1.00 88.44 88 LEU A O 1
ATOM 705 N N . ALA A 1 89 ? -2.256 0.266 18.459 1.00 86.50 89 ALA A N 1
ATOM 706 C CA . ALA A 1 89 ? -1.371 1.011 17.570 1.00 86.50 89 ALA A CA 1
ATOM 707 C C . ALA A 1 89 ? -2.112 1.944 16.585 1.00 86.50 89 ALA A C 1
ATOM 709 O O . ALA A 1 89 ? -1.491 2.439 15.641 1.00 86.50 89 ALA A O 1
ATOM 710 N N . LYS A 1 90 ? -3.426 2.160 16.770 1.00 86.81 90 LYS A N 1
ATOM 711 C CA . LYS A 1 90 ? -4.314 2.962 15.905 1.00 86.81 90 LYS A CA 1
ATOM 712 C C . LYS A 1 90 ? -4.367 2.496 14.442 1.00 86.81 90 LYS A C 1
ATOM 714 O O . LYS A 1 90 ? -4.608 3.285 13.532 1.00 86.81 90 LYS A O 1
ATOM 719 N N . ARG A 1 91 ? -4.150 1.205 14.195 1.00 88.50 91 ARG A N 1
ATOM 720 C CA . ARG A 1 91 ? -4.209 0.591 12.863 1.00 88.50 91 ARG A CA 1
ATOM 721 C C . ARG A 1 91 ? -5.575 -0.042 12.626 1.00 88.50 91 ARG A C 1
ATOM 723 O O . ARG A 1 91 ? -6.124 -0.714 13.501 1.00 88.50 91 ARG A O 1
ATOM 730 N N . GLY A 1 92 ? -6.092 0.125 11.415 1.00 88.38 92 GLY A N 1
ATOM 731 C CA . GLY A 1 92 ? -7.384 -0.410 10.997 1.00 88.38 92 GLY A CA 1
ATOM 732 C C . GLY A 1 92 ? -7.439 -0.669 9.496 1.00 88.38 92 GLY A C 1
ATOM 733 O O . GLY A 1 92 ? -6.427 -0.612 8.804 1.00 88.38 92 GLY A O 1
ATOM 734 N N . ASN A 1 93 ? -8.631 -0.941 8.973 1.00 88.31 93 ASN A N 1
ATOM 735 C CA . ASN A 1 93 ? -8.845 -1.075 7.530 1.00 88.31 93 ASN A CA 1
ATOM 736 C C . ASN A 1 93 ? -9.003 0.308 6.897 1.00 88.31 93 ASN A C 1
ATOM 738 O O . ASN A 1 93 ? -10.093 0.690 6.484 1.00 88.31 93 ASN A O 1
ATOM 742 N N . THR A 1 94 ? -7.917 1.081 6.894 1.00 88.12 94 THR A N 1
ATOM 743 C CA . THR A 1 94 ? -7.910 2.464 6.414 1.00 88.12 94 THR A CA 1
ATOM 744 C C . THR A 1 94 ? -6.804 2.707 5.391 1.00 88.12 94 THR A C 1
ATOM 746 O O . THR A 1 94 ? -5.838 1.936 5.263 1.00 88.12 94 THR A O 1
ATOM 749 N N . PHE A 1 95 ? -6.927 3.807 4.648 1.00 85.56 95 PHE A N 1
ATOM 750 C CA . PHE A 1 95 ? -5.899 4.219 3.698 1.00 85.56 95 PHE A CA 1
ATOM 751 C C . PHE A 1 95 ? -4.576 4.539 4.409 1.00 85.56 95 PHE A C 1
ATOM 753 O O . PHE A 1 95 ? -3.512 4.121 3.951 1.00 85.56 95 PHE A O 1
ATOM 760 N N . GLY A 1 96 ? -4.647 5.157 5.590 1.00 84.75 96 GLY A N 1
ATOM 761 C CA . GLY A 1 96 ? -3.508 5.386 6.470 1.00 84.75 96 GLY A CA 1
ATOM 762 C C . GLY A 1 96 ? -2.768 4.097 6.823 1.00 84.75 96 GLY A C 1
ATOM 763 O O . GLY A 1 96 ? -1.550 4.014 6.677 1.00 84.75 96 GLY A O 1
ATOM 764 N N . THR A 1 97 ? -3.482 3.033 7.196 1.00 86.88 97 THR A N 1
ATOM 765 C CA . THR A 1 97 ? -2.834 1.748 7.509 1.00 86.88 97 THR A CA 1
ATOM 766 C C . THR A 1 97 ? -2.242 1.073 6.271 1.00 86.88 97 THR A C 1
ATOM 768 O O . THR A 1 97 ? -1.154 0.497 6.345 1.00 86.88 97 THR A O 1
ATOM 771 N N . THR A 1 98 ? -2.888 1.213 5.112 1.00 87.38 98 THR A N 1
ATOM 772 C CA . THR A 1 98 ? -2.336 0.762 3.824 1.00 87.38 98 THR A CA 1
ATOM 773 C C . THR A 1 98 ? -1.013 1.474 3.518 1.00 87.38 98 THR A C 1
ATOM 775 O O . THR A 1 98 ? -0.014 0.844 3.163 1.00 87.38 98 THR A O 1
ATOM 778 N N . MET A 1 99 ? -0.974 2.790 3.729 1.00 82.56 99 MET A N 1
ATOM 779 C CA . MET A 1 99 ? 0.224 3.612 3.588 1.00 82.56 99 MET A CA 1
ATOM 780 C C . MET A 1 99 ? 1.306 3.222 4.606 1.00 82.56 99 MET A C 1
ATOM 782 O O . MET A 1 99 ? 2.471 3.118 4.234 1.00 82.56 99 MET A O 1
ATOM 786 N N . ASN A 1 100 ? 0.943 2.916 5.853 1.00 81.56 100 ASN A N 1
ATOM 787 C CA . ASN A 1 100 ? 1.871 2.448 6.888 1.00 81.56 100 ASN A CA 1
ATOM 788 C C . ASN A 1 100 ? 2.529 1.102 6.509 1.00 81.56 100 ASN A C 1
ATOM 790 O O . ASN A 1 100 ? 3.738 0.938 6.645 1.00 81.56 100 ASN A O 1
ATOM 794 N N . VAL A 1 101 ? 1.786 0.145 5.939 1.00 82.75 101 VAL A N 1
ATOM 795 C CA . VAL A 1 101 ? 2.373 -1.128 5.463 1.00 82.75 101 VAL A CA 1
ATOM 796 C C . VAL A 1 101 ? 3.336 -0.936 4.290 1.00 82.75 101 VAL A C 1
ATOM 798 O O . VAL A 1 101 ? 4.323 -1.668 4.163 1.00 82.75 101 VAL A O 1
ATOM 801 N N . LEU A 1 102 ? 3.059 0.023 3.406 1.00 78.00 102 LEU A N 1
ATOM 802 C CA . LEU A 1 102 ? 3.874 0.268 2.215 1.00 78.00 102 LEU A CA 1
ATOM 803 C C . LEU A 1 102 ? 5.099 1.141 2.501 1.00 78.00 102 LEU A C 1
ATOM 805 O O . LEU A 1 102 ? 6.183 0.846 1.999 1.00 78.00 102 LEU A O 1
ATOM 809 N N . TYR A 1 103 ? 4.927 2.179 3.319 1.00 72.88 103 TYR A N 1
ATOM 810 C CA . TYR A 1 103 ? 5.884 3.268 3.514 1.00 72.88 103 TYR A CA 1
ATOM 811 C C . TYR A 1 103 ? 6.234 3.526 4.985 1.00 72.88 103 TYR A C 1
ATOM 813 O O . TYR A 1 103 ? 6.911 4.511 5.261 1.00 72.88 103 TYR A O 1
ATOM 821 N N . GLY A 1 104 ? 5.826 2.672 5.929 1.00 64.25 104 GLY A N 1
ATOM 822 C CA . GLY A 1 104 ? 5.996 2.894 7.376 1.00 64.25 104 GLY A CA 1
ATOM 823 C C . GLY A 1 104 ? 7.436 3.161 7.830 1.00 64.25 104 GLY A C 1
ATOM 824 O O . GLY A 1 104 ? 7.662 3.893 8.789 1.00 64.25 104 GLY A O 1
ATOM 825 N N . GLU A 1 105 ? 8.428 2.635 7.107 1.00 60.38 105 GLU A N 1
ATOM 826 C CA . GLU A 1 105 ? 9.854 2.921 7.343 1.00 60.38 105 GLU A CA 1
ATOM 827 C C . GLU A 1 105 ? 10.257 4.353 6.935 1.00 60.38 105 GLU A C 1
ATOM 829 O O . GLU A 1 105 ? 11.182 4.936 7.504 1.00 60.38 105 GLU A O 1
ATOM 834 N N . TYR A 1 106 ? 9.561 4.922 5.947 1.00 56.00 106 TYR A N 1
ATOM 835 C CA . TYR A 1 106 ? 9.771 6.265 5.403 1.00 56.00 106 TYR A CA 1
ATOM 836 C C . TYR A 1 106 ? 8.949 7.331 6.145 1.00 56.00 106 TYR A C 1
ATOM 838 O O . TYR A 1 106 ? 9.405 8.460 6.290 1.00 56.00 106 TYR A O 1
ATOM 846 N N . THR A 1 107 ? 7.773 6.976 6.673 1.00 52.19 107 THR A N 1
ATOM 847 C CA . THR A 1 107 ? 6.889 7.880 7.437 1.00 52.19 107 THR A CA 1
ATOM 848 C C . THR A 1 107 ? 7.210 7.943 8.937 1.00 52.19 107 THR A C 1
ATOM 850 O O . THR A 1 107 ? 6.439 8.516 9.704 1.00 52.19 107 THR A O 1
ATOM 853 N N . ARG A 1 108 ? 8.340 7.357 9.370 1.00 56.09 108 ARG A N 1
ATOM 854 C CA . ARG A 1 108 ? 8.792 7.235 10.771 1.00 56.09 108 ARG A CA 1
ATOM 855 C C . ARG A 1 108 ? 8.536 8.501 11.595 1.00 56.09 108 ARG A C 1
ATOM 857 O O . ARG A 1 108 ? 9.262 9.468 11.414 1.00 56.09 108 ARG A O 1
ATOM 864 N N . GLY A 1 109 ? 7.616 8.442 12.567 1.00 48.31 109 GLY A N 1
ATOM 865 C CA . GLY A 1 109 ? 7.568 9.303 13.765 1.00 48.31 109 GLY A CA 1
ATOM 866 C C . GLY A 1 109 ? 7.653 10.820 13.550 1.00 48.31 109 GLY A C 1
ATOM 867 O O . GLY A 1 109 ? 8.028 11.534 14.474 1.00 48.31 109 GLY A O 1
ATOM 868 N N . GLN A 1 110 ? 7.367 11.308 12.343 1.00 47.28 110 GLN A N 1
ATOM 869 C CA . GLN A 1 110 ? 7.589 12.703 11.953 1.00 47.28 110 GLN A CA 1
ATOM 870 C C . GLN A 1 110 ? 6.287 13.519 11.871 1.00 47.28 110 GLN A C 1
ATOM 872 O O . GLN A 1 110 ? 6.323 14.669 11.444 1.00 47.28 110 GLN A O 1
ATOM 877 N N . GLY A 1 111 ? 5.149 12.957 12.296 1.00 51.66 111 GLY A N 1
ATOM 878 C CA . GLY A 1 111 ? 3.837 13.583 12.103 1.00 51.66 111 GLY A CA 1
ATOM 879 C C . GLY A 1 111 ? 3.455 13.652 10.620 1.00 51.66 111 GLY A C 1
ATOM 880 O O . GLY A 1 111 ? 3.958 12.867 9.811 1.00 51.66 111 GLY A O 1
ATOM 881 N N . ASP A 1 112 ? 2.574 14.584 10.250 1.00 51.12 112 ASP A N 1
ATOM 882 C CA . ASP A 1 112 ? 2.246 14.835 8.843 1.00 51.12 112 ASP A CA 1
ATOM 883 C C . ASP A 1 112 ? 3.462 15.387 8.099 1.00 51.12 112 ASP A C 1
ATOM 885 O O . ASP A 1 112 ? 3.777 16.578 8.113 1.00 51.12 112 ASP A O 1
ATOM 889 N N . ILE A 1 113 ? 4.157 14.494 7.409 1.00 61.69 113 ILE A N 1
ATOM 890 C CA . ILE A 1 113 ? 5.254 14.859 6.527 1.00 61.69 113 ILE A CA 1
ATOM 891 C C . ILE A 1 113 ? 4.724 15.197 5.133 1.00 61.69 113 ILE A C 1
ATOM 893 O O . ILE A 1 113 ? 3.794 14.565 4.631 1.00 61.69 113 ILE A O 1
ATOM 897 N N . ASN A 1 114 ? 5.365 16.147 4.446 1.00 61.91 114 ASN A N 1
ATOM 898 C CA . ASN A 1 114 ? 5.022 16.537 3.067 1.00 61.91 114 ASN A CA 1
ATOM 899 C C . ASN A 1 114 ? 4.800 15.351 2.093 1.00 61.91 114 ASN A C 1
ATOM 901 O O . ASN A 1 114 ? 3.880 15.415 1.270 1.00 61.91 114 ASN A O 1
ATOM 905 N N . PRO A 1 115 ? 5.567 14.244 2.166 1.00 66.50 115 PRO A N 1
ATOM 906 C CA . PRO A 1 115 ? 5.307 13.058 1.354 1.00 66.50 115 PRO A CA 1
ATOM 907 C C . PRO A 1 115 ? 3.968 12.366 1.641 1.00 66.50 115 PRO A C 1
ATOM 909 O O . PRO A 1 115 ? 3.338 11.876 0.708 1.00 66.50 115 PRO A O 1
ATOM 912 N N . MET A 1 116 ? 3.510 12.357 2.894 1.00 70.38 116 MET A N 1
ATOM 913 C CA . MET A 1 116 ? 2.232 11.767 3.297 1.00 70.38 116 MET A CA 1
ATOM 914 C C . MET A 1 116 ? 1.065 12.543 2.686 1.00 70.38 116 MET A C 1
ATOM 916 O O . MET A 1 116 ? 0.248 11.980 1.959 1.00 70.38 116 MET A O 1
ATOM 920 N N . ASN A 1 117 ? 1.075 13.865 2.861 1.00 78.38 117 ASN A N 1
ATOM 921 C CA . ASN A 1 117 ? 0.091 14.765 2.259 1.00 78.38 117 ASN A CA 1
ATOM 922 C C . ASN A 1 117 ? 0.094 14.685 0.731 1.00 78.38 117 ASN A C 1
ATOM 924 O O . ASN A 1 117 ? -0.959 14.752 0.098 1.00 78.38 117 ASN A O 1
ATOM 928 N N . THR A 1 118 ? 1.263 14.473 0.124 1.00 80.56 118 THR A N 1
ATOM 929 C CA . THR A 1 118 ? 1.369 14.213 -1.315 1.00 80.56 118 THR A CA 1
ATOM 930 C C . THR A 1 118 ? 0.652 12.917 -1.701 1.00 80.56 118 THR A C 1
ATOM 932 O O . THR A 1 118 ? -0.093 12.915 -2.679 1.00 80.56 118 THR A O 1
ATOM 935 N N . ILE A 1 119 ? 0.848 11.818 -0.966 1.00 80.19 119 ILE A N 1
ATOM 936 C CA . ILE A 1 119 ? 0.190 10.531 -1.249 1.00 80.19 119 ILE A CA 1
ATO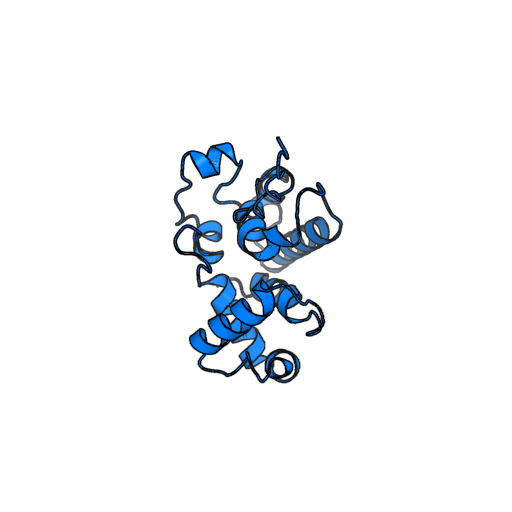M 937 C C . ILE A 1 119 ? -1.331 10.668 -1.136 1.00 80.19 119 ILE A C 1
ATOM 939 O O . ILE A 1 119 ? -2.041 10.289 -2.070 1.00 80.19 119 ILE A O 1
ATOM 943 N N . ILE A 1 120 ? -1.805 11.286 -0.050 1.00 83.31 120 ILE A N 1
ATOM 944 C CA . ILE A 1 120 ? -3.228 11.546 0.207 1.00 83.31 120 ILE A CA 1
ATOM 945 C C . ILE A 1 120 ? -3.826 12.427 -0.897 1.00 83.31 120 ILE A C 1
ATOM 947 O O . ILE A 1 120 ? -4.871 12.097 -1.448 1.00 83.31 120 ILE A O 1
ATOM 951 N N . SER A 1 121 ? -3.147 13.509 -1.288 1.00 85.19 121 SER A N 1
ATOM 952 C CA . SER A 1 121 ? -3.658 14.439 -2.309 1.00 85.19 121 SER A CA 1
ATOM 953 C C . SER A 1 121 ? -3.858 13.763 -3.663 1.00 85.19 121 SER A C 1
ATOM 955 O O . SER A 1 121 ? -4.864 13.988 -4.330 1.00 85.19 121 SER A O 1
ATOM 957 N N . HIS A 1 122 ? -2.925 12.900 -4.063 1.00 83.31 122 HIS A N 1
ATOM 958 C CA . HIS A 1 122 ? -3.083 12.085 -5.264 1.00 83.31 122 HIS A CA 1
ATOM 959 C C . HIS A 1 122 ? -4.237 11.093 -5.110 1.00 83.31 122 HIS A C 1
ATOM 961 O O . HIS A 1 122 ? -5.056 11.003 -6.013 1.00 83.31 122 HIS A O 1
ATOM 967 N N . TYR A 1 123 ? -4.335 10.375 -3.984 1.00 83.50 123 TYR A N 1
ATOM 968 C CA . TYR A 1 123 ? -5.444 9.447 -3.744 1.00 83.50 123 TYR A CA 1
ATOM 969 C C . TYR A 1 123 ? -6.802 10.141 -3.923 1.00 83.50 123 TYR A C 1
ATOM 971 O O . TYR A 1 123 ? -7.627 9.681 -4.709 1.00 83.50 123 TYR A O 1
ATOM 979 N N . LEU A 1 124 ? -6.978 11.306 -3.298 1.00 86.19 124 LEU A N 1
ATOM 980 C CA . LEU A 1 124 ? -8.179 12.131 -3.425 1.00 86.19 124 LEU A CA 1
ATOM 981 C C . LEU A 1 124 ? -8.425 12.610 -4.862 1.00 86.19 124 LEU A C 1
ATOM 983 O O . LEU A 1 124 ? -9.542 12.513 -5.362 1.00 86.19 124 LEU A O 1
ATOM 987 N N . TYR A 1 125 ? -7.385 13.087 -5.548 1.00 86.12 125 TYR A N 1
ATOM 988 C CA . TYR A 1 125 ? -7.474 13.485 -6.955 1.00 86.12 125 TYR A CA 1
ATOM 989 C C . TYR A 1 125 ? -7.943 12.333 -7.856 1.00 86.12 125 TYR A C 1
ATOM 991 O O . TYR A 1 125 ? -8.740 12.524 -8.771 1.00 86.12 125 TYR A O 1
ATOM 999 N N . TYR A 1 126 ? -7.480 11.117 -7.585 1.00 83.38 126 TYR A N 1
ATOM 1000 C CA . TYR A 1 126 ? -7.847 9.952 -8.372 1.00 83.38 126 TYR A CA 1
ATOM 1001 C C . TYR A 1 126 ? -9.262 9.452 -8.090 1.00 83.38 126 TYR A C 1
ATOM 1003 O O . TYR A 1 126 ? -9.917 8.971 -9.012 1.00 83.38 126 TYR A O 1
ATOM 1011 N N . LEU A 1 127 ? -9.764 9.607 -6.864 1.00 82.69 127 LEU A N 1
ATOM 1012 C CA . LEU A 1 127 ? -11.171 9.335 -6.565 1.00 82.69 127 LEU A CA 1
ATOM 1013 C C . LEU A 1 127 ? -12.115 10.256 -7.348 1.00 82.69 127 LEU A C 1
ATOM 1015 O O . LEU A 1 127 ? -13.142 9.781 -7.837 1.00 82.69 127 LEU A O 1
ATOM 1019 N N . ASP A 1 128 ? -11.749 11.529 -7.534 1.00 85.19 128 ASP A N 1
ATOM 1020 C CA . ASP A 1 128 ? -12.516 12.448 -8.388 1.00 85.19 128 ASP A CA 1
ATOM 1021 C C . ASP A 1 128 ? -12.520 11.990 -9.846 1.00 85.19 128 ASP A C 1
ATOM 1023 O O . ASP A 1 128 ? -13.573 11.925 -10.476 1.00 85.19 128 ASP A O 1
ATOM 1027 N N . LEU A 1 129 ? -11.347 11.638 -10.386 1.00 85.69 129 LEU A N 1
ATOM 1028 C CA . LEU A 1 129 ? -11.229 11.188 -11.777 1.00 85.69 129 LEU A CA 1
ATOM 1029 C C . LEU A 1 129 ? -12.023 9.908 -12.057 1.00 85.69 129 LEU A C 1
ATOM 1031 O O . LEU A 1 129 ? -12.507 9.718 -13.171 1.00 85.69 129 LEU A O 1
ATOM 1035 N N . LEU A 1 130 ? -12.152 9.031 -11.062 1.00 83.50 130 LEU A N 1
ATOM 1036 C CA . LEU A 1 130 ? -12.921 7.792 -11.165 1.00 83.50 130 LEU A CA 1
ATOM 1037 C C . LEU A 1 130 ? -14.427 7.996 -10.930 1.00 83.50 130 LEU A C 1
ATOM 1039 O O . LEU A 1 130 ? -15.183 7.033 -11.035 1.00 83.50 130 LEU A O 1
ATOM 1043 N N . GLY A 1 131 ? -14.869 9.218 -10.608 1.00 85.62 131 GLY A N 1
ATOM 1044 C CA . GLY A 1 131 ? -16.269 9.525 -10.308 1.00 85.62 131 GLY A CA 1
ATOM 1045 C C . GLY A 1 131 ? -16.770 8.933 -8.987 1.00 85.62 131 GLY A C 1
ATOM 1046 O O . GLY A 1 131 ? -17.976 8.840 -8.786 1.00 85.62 131 GLY A O 1
ATOM 1047 N N . VAL A 1 132 ? -15.858 8.510 -8.105 1.00 84.12 132 VAL A N 1
ATOM 1048 C CA . VAL A 1 132 ? -16.183 7.997 -6.763 1.00 84.12 132 VAL A CA 1
ATOM 1049 C C . VAL A 1 132 ? -16.374 9.151 -5.776 1.00 84.12 132 VAL A C 1
ATOM 1051 O O . VAL A 1 132 ? -17.219 9.050 -4.894 1.00 84.12 132 VAL A O 1
ATOM 1054 N N . GLY A 1 133 ? -15.609 10.235 -5.954 1.00 77.69 133 GLY A N 1
ATOM 1055 C CA . GLY A 1 133 ? -15.652 11.425 -5.103 1.00 77.69 133 GLY A CA 1
ATOM 1056 C C . GLY A 1 133 ? -14.799 11.302 -3.836 1.00 77.69 133 GLY A C 1
ATOM 1057 O O . GLY A 1 133 ? -14.610 10.222 -3.269 1.00 77.69 133 GLY A O 1
ATOM 1058 N N . ARG A 1 134 ? -14.229 12.428 -3.392 1.00 82.00 134 ARG A N 1
ATOM 1059 C CA . ARG A 1 134 ? -13.356 12.505 -2.200 1.00 82.00 134 ARG A CA 1
ATOM 1060 C C . ARG A 1 134 ? -14.088 12.222 -0.899 1.00 82.00 134 ARG A C 1
ATOM 1062 O O . ARG A 1 134 ? -13.470 11.792 0.064 1.00 82.00 134 ARG A O 1
ATOM 1069 N N . GLU A 1 135 ? -15.385 12.472 -0.857 1.00 80.81 135 GLU A N 1
ATOM 1070 C CA . GLU A 1 135 ? -16.242 12.234 0.299 1.00 80.81 135 GLU A CA 1
ATOM 1071 C C . GLU A 1 135 ? -16.300 10.754 0.693 1.00 80.81 135 GLU A C 1
ATOM 1073 O O . GLU A 1 135 ? -16.487 10.437 1.864 1.00 80.81 135 GLU A O 1
ATOM 1078 N N . GLN A 1 136 ? -16.064 9.851 -0.264 1.00 79.19 136 GLN A N 1
ATOM 1079 C CA . GLN A 1 136 ? -15.997 8.408 -0.026 1.00 79.19 136 GLN A CA 1
ATOM 1080 C C . GLN A 1 136 ? -14.629 7.949 0.494 1.00 79.19 136 GLN A C 1
ATOM 1082 O O . GLN A 1 136 ? -14.457 6.782 0.834 1.00 79.19 136 GLN A O 1
ATOM 1087 N N . ALA A 1 137 ? -13.635 8.842 0.543 1.00 76.88 137 ALA A N 1
ATOM 1088 C CA . ALA A 1 137 ? -12.290 8.512 0.999 1.00 76.88 137 ALA A CA 1
ATOM 1089 C C . ALA A 1 137 ? -12.224 8.227 2.510 1.00 76.88 137 ALA A C 1
ATOM 1091 O O . ALA A 1 137 ? -11.285 7.569 2.953 1.00 76.88 137 ALA A O 1
ATOM 1092 N N . GLY A 1 138 ? -13.210 8.705 3.276 1.00 79.44 138 GLY A N 1
ATOM 1093 C CA . GLY A 1 138 ? -13.225 8.654 4.737 1.00 79.44 138 GLY A CA 1
ATOM 1094 C C . GLY A 1 138 ? -12.733 9.951 5.380 1.00 79.44 138 GLY A C 1
ATOM 1095 O O . GLY A 1 138 ? -12.459 10.950 4.706 1.00 79.44 138 GLY A O 1
ATOM 1096 N N . LEU A 1 139 ? -12.651 9.947 6.711 1.00 83.75 139 LEU A N 1
ATOM 1097 C CA . LEU A 1 139 ? -12.158 11.094 7.478 1.00 83.75 139 LEU A CA 1
ATOM 1098 C C . LEU A 1 139 ? -10.643 11.249 7.305 1.00 83.75 139 LEU A C 1
ATOM 1100 O O . LEU A 1 139 ? -9.931 10.279 7.057 1.00 83.75 139 LEU A O 1
ATOM 1104 N N . HIS A 1 140 ? -10.122 12.466 7.480 1.00 78.94 140 HIS A N 1
ATOM 1105 C CA . HIS A 1 140 ? -8.685 12.725 7.330 1.00 78.94 140 HIS A CA 1
ATOM 1106 C C . HIS A 1 140 ? -7.817 11.814 8.220 1.00 78.94 140 HIS A C 1
ATOM 1108 O O . HIS A 1 140 ? -6.810 11.283 7.753 1.00 78.94 140 HIS A O 1
ATOM 1114 N N . ASP A 1 141 ? -8.267 11.542 9.446 1.00 78.00 141 ASP A N 1
ATOM 1115 C CA . ASP A 1 141 ? -7.591 10.660 10.408 1.00 78.00 141 ASP A CA 1
ATOM 1116 C C . ASP A 1 141 ? -7.492 9.198 9.925 1.00 78.00 141 ASP A C 1
ATOM 1118 O O . ASP A 1 141 ? -6.623 8.445 10.360 1.00 78.00 141 ASP A O 1
ATOM 1122 N N . GLU A 1 142 ? -8.349 8.789 8.986 1.00 81.88 142 GLU A N 1
ATOM 1123 C CA . GLU A 1 142 ? -8.315 7.472 8.339 1.00 81.88 142 GLU A CA 1
ATOM 1124 C C . GLU A 1 142 ? -7.422 7.469 7.086 1.00 81.88 142 GLU A C 1
ATOM 1126 O O . GLU A 1 142 ? -6.968 6.413 6.636 1.00 81.88 142 GLU A O 1
ATOM 1131 N N . LEU A 1 143 ? -7.138 8.643 6.519 1.00 82.62 143 LEU A N 1
ATOM 1132 C CA . LEU A 1 143 ? -6.256 8.819 5.363 1.00 82.62 143 LEU A CA 1
ATOM 1133 C C . LEU A 1 143 ? -4.783 8.925 5.762 1.00 82.62 143 LEU A C 1
ATOM 1135 O O . LEU A 1 143 ? -3.905 8.529 4.992 1.00 82.62 143 LEU A O 1
ATOM 1139 N N . THR A 1 144 ? -4.514 9.449 6.954 1.00 80.94 144 THR A N 1
ATOM 1140 C CA . THR A 1 144 ? -3.168 9.626 7.502 1.00 80.94 144 THR A CA 1
ATOM 1141 C C . THR A 1 144 ? -2.717 8.422 8.333 1.00 80.94 144 THR A C 1
ATOM 1143 O O . THR A 1 144 ? -3.516 7.671 8.891 1.00 80.94 144 THR A O 1
ATOM 1146 N N . CYS A 1 145 ? -1.401 8.218 8.414 1.00 78.62 145 CYS A N 1
ATOM 1147 C CA . CYS A 1 145 ? -0.796 7.275 9.355 1.00 78.62 145 CYS A CA 1
ATOM 1148 C C . CYS A 1 145 ? 0.019 7.975 10.450 1.00 78.62 145 CYS A C 1
ATOM 1150 O O . CYS A 1 145 ? 0.813 7.317 11.117 1.00 78.62 145 CYS A O 1
ATOM 1152 N N . ALA A 1 146 ? -0.146 9.292 10.622 1.00 78.25 146 ALA A N 1
ATOM 1153 C CA . ALA A 1 146 ? 0.668 10.109 11.523 1.00 78.25 146 ALA A CA 1
ATOM 1154 C C . ALA A 1 146 ? 0.639 9.627 12.983 1.00 78.25 146 ALA A C 1
ATOM 1156 O O . ALA A 1 146 ? 1.667 9.644 13.656 1.00 78.25 146 ALA A O 1
ATOM 1157 N N . GLU A 1 147 ? -0.514 9.153 13.460 1.00 80.81 147 GLU A N 1
ATOM 1158 C CA . GLU A 1 147 ? -0.668 8.649 14.829 1.00 80.81 147 GLU A CA 1
ATOM 1159 C C . GLU A 1 147 ? -0.483 7.130 14.959 1.00 80.81 147 GLU A C 1
ATOM 1161 O O . GLU A 1 147 ? -0.600 6.588 16.059 1.00 80.81 147 GLU A O 1
ATOM 1166 N N . GLN A 1 148 ? -0.236 6.425 13.852 1.00 83.06 148 GLN A N 1
ATOM 1167 C CA . GLN A 1 148 ? -0.126 4.970 13.855 1.00 83.06 148 GLN A CA 1
ATOM 1168 C C . GLN A 1 148 ? 1.298 4.533 14.183 1.00 83.06 148 GLN A C 1
ATOM 1170 O O . GLN A 1 148 ? 2.269 5.050 13.628 1.00 83.06 148 GLN A O 1
ATOM 1175 N N . GLU A 1 149 ? 1.447 3.499 15.011 1.00 82.75 149 GLU A N 1
ATOM 1176 C CA . GLU A 1 149 ? 2.765 2.887 15.182 1.00 82.75 149 GLU A CA 1
ATOM 1177 C C . GLU A 1 149 ? 3.163 2.132 13.906 1.00 82.75 149 GLU A C 1
ATOM 1179 O O . GLU A 1 149 ? 2.330 1.467 13.279 1.00 82.75 149 GLU A O 1
ATOM 1184 N N . ALA A 1 150 ? 4.445 2.152 13.540 1.00 78.69 150 ALA A N 1
ATOM 1185 C CA . ALA A 1 150 ? 4.943 1.412 12.382 1.00 78.69 150 ALA A CA 1
ATOM 1186 C C . ALA A 1 150 ? 4.808 -0.107 12.583 1.00 78.69 150 ALA A C 1
ATOM 1188 O O . ALA A 1 150 ? 5.117 -0.629 13.654 1.00 78.69 150 ALA A O 1
ATOM 1189 N N . PHE A 1 151 ? 4.415 -0.847 11.541 1.00 77.31 151 PHE A N 1
ATOM 1190 C CA . PHE A 1 151 ? 4.345 -2.318 11.604 1.00 77.31 151 PHE A CA 1
ATOM 1191 C C . PHE A 1 151 ? 5.705 -2.993 11.855 1.00 77.31 151 PHE A C 1
ATOM 1193 O O . PHE A 1 151 ? 5.755 -4.158 12.249 1.00 77.31 151 PHE A O 1
ATOM 1200 N N . ASN A 1 152 ? 6.798 -2.277 11.596 1.00 71.19 152 ASN A N 1
ATOM 1201 C CA . ASN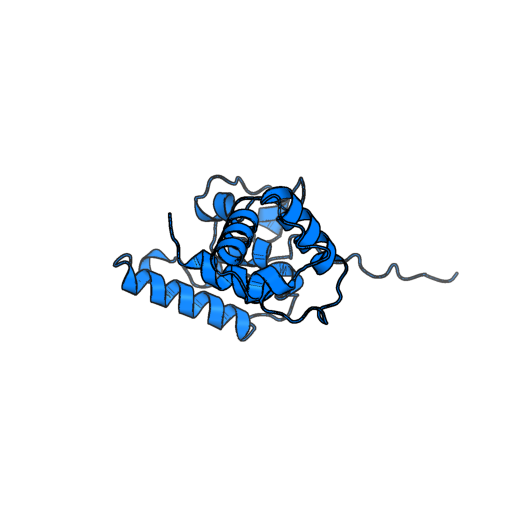 A 1 152 ? 8.169 -2.701 11.836 1.00 71.19 152 ASN A CA 1
ATOM 1202 C C . ASN A 1 152 ? 8.897 -1.623 12.644 1.00 71.19 152 ASN A C 1
ATOM 1204 O O . ASN A 1 152 ? 9.591 -0.792 12.067 1.00 71.19 152 ASN A O 1
ATOM 1208 N N . PRO A 1 153 ? 8.751 -1.593 13.975 1.00 62.34 153 PRO A N 1
ATOM 1209 C CA . PRO A 1 153 ? 9.592 -0.724 14.778 1.00 62.34 153 PRO A CA 1
ATOM 1210 C C . PRO A 1 153 ? 11.040 -1.220 14.664 1.00 62.34 153 PRO A C 1
ATOM 1212 O O . PRO A 1 153 ? 11.313 -2.408 14.864 1.00 62.34 153 PRO A O 1
ATOM 1215 N N . ALA A 1 154 ? 11.979 -0.332 14.329 1.00 53.44 154 ALA A N 1
ATOM 1216 C CA . ALA A 1 154 ? 13.396 -0.649 14.470 1.00 53.44 154 ALA A CA 1
ATOM 1217 C C . ALA A 1 154 ? 13.649 -1.051 15.928 1.00 53.44 154 ALA A C 1
ATOM 1219 O O . ALA A 1 154 ? 13.150 -0.390 16.842 1.00 53.44 154 ALA A O 1
ATOM 1220 N N . SER A 1 155 ? 14.404 -2.130 16.162 1.00 42.28 155 SER A N 1
ATOM 1221 C CA . SER A 1 155 ? 14.842 -2.443 17.520 1.00 42.28 155 SER A CA 1
ATOM 1222 C C . SER A 1 155 ? 15.567 -1.217 18.060 1.00 42.28 155 SER A C 1
ATOM 1224 O O . SER A 1 155 ? 16.545 -0.774 17.450 1.00 42.28 155 SER A O 1
ATOM 1226 N N . SER A 1 156 ? 15.106 -0.672 19.181 1.00 33.88 156 SER A N 1
ATOM 1227 C CA . SER A 1 156 ? 15.872 0.305 19.946 1.00 33.88 156 SER A CA 1
ATOM 1228 C C . SER A 1 156 ? 17.299 -0.236 20.102 1.00 33.88 156 SER A C 1
ATOM 1230 O O . SER A 1 156 ? 17.451 -1.432 20.388 1.00 33.88 156 SER A O 1
ATOM 1232 N N . PRO A 1 157 ? 18.355 0.574 19.892 1.00 35.47 157 PRO A N 1
ATOM 1233 C CA . PRO A 1 157 ? 19.687 0.145 20.279 1.00 35.47 157 PRO A CA 1
ATOM 1234 C C . PRO A 1 157 ? 19.594 -0.260 21.748 1.00 35.47 157 PRO A C 1
ATOM 1236 O O . PRO A 1 157 ? 19.156 0.532 22.582 1.00 35.47 157 PRO A O 1
ATOM 1239 N N . LYS A 1 158 ? 19.905 -1.527 22.047 1.00 31.95 158 LYS A N 1
ATOM 1240 C CA . LYS A 1 158 ? 20.011 -1.992 23.427 1.00 31.95 158 LYS A CA 1
ATOM 1241 C C . LYS A 1 158 ? 20.978 -1.036 24.110 1.00 31.95 158 LYS A C 1
ATOM 1243 O O . LYS A 1 158 ? 22.158 -1.028 23.765 1.00 31.95 158 LYS A O 1
ATOM 1248 N N . THR A 1 159 ? 20.481 -0.219 25.032 1.00 32.69 159 THR A N 1
ATOM 1249 C CA . THR A 1 159 ? 21.329 0.519 25.956 1.00 32.69 159 THR A CA 1
ATOM 1250 C C . THR A 1 159 ? 22.169 -0.531 26.666 1.00 32.69 159 THR A C 1
ATOM 1252 O O . THR A 1 159 ? 21.655 -1.317 27.460 1.00 32.69 159 THR A O 1
ATOM 1255 N N . VAL A 1 160 ? 23.444 -0.626 26.294 1.00 38.03 160 VAL A N 1
ATOM 1256 C CA . VAL A 1 160 ? 24.422 -1.398 27.046 1.00 38.03 160 VAL A CA 1
ATOM 1257 C C . VAL A 1 160 ? 24.616 -0.615 28.334 1.00 38.03 160 VAL A C 1
ATOM 1259 O O . VAL A 1 1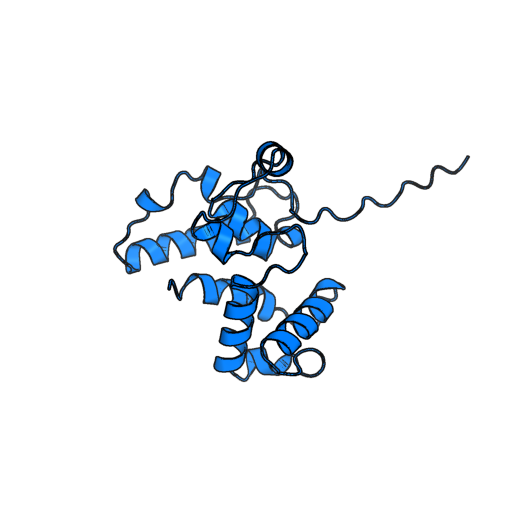60 ? 25.366 0.355 28.375 1.00 38.03 160 VAL A O 1
ATOM 1262 N N . THR A 1 161 ? 23.865 -0.979 29.368 1.00 35.44 161 THR A N 1
ATOM 1263 C CA . THR A 1 161 ? 24.136 -0.525 30.726 1.00 35.44 161 THR A CA 1
ATOM 1264 C C . THR A 1 161 ? 25.419 -1.222 31.159 1.00 35.44 161 THR A C 1
ATOM 1266 O O . THR A 1 161 ? 25.397 -2.379 31.575 1.00 35.44 161 THR A O 1
ATOM 1269 N N . SER A 1 162 ? 26.554 -0.549 30.985 1.00 37.59 162 SER A N 1
ATOM 1270 C CA . SER A 1 162 ? 27.804 -0.921 31.640 1.00 37.59 162 SER A CA 1
ATOM 1271 C C . SER A 1 162 ? 27.591 -0.815 33.151 1.00 37.59 162 SER A C 1
ATOM 1273 O O . SER A 1 162 ? 27.364 0.285 33.657 1.00 37.59 162 SER A O 1
ATOM 1275 N N . SER A 1 163 ? 27.589 -1.963 33.829 1.00 40.31 163 SER A N 1
ATOM 1276 C CA . SER A 1 163 ? 27.772 -2.065 35.284 1.00 40.31 163 SER A CA 1
ATOM 1277 C C . SER A 1 163 ? 29.252 -2.218 35.597 1.00 40.31 163 SER A C 1
ATOM 1279 O O . SER A 1 163 ? 29.943 -2.852 34.766 1.00 40.31 163 SER A O 1
#

pLDDT: mean 70.64, std 19.44, range [29.53, 92.25]

Organism: Hibiscus syriacus (NCBI:txid106335)

InterPro domains:
  IPR000726 Glycoside hydrolase, family 19, catalytic [PF00182] (22-135)
  IPR023346 Lysozyme-like domain superfamily [SSF53955] (22-152)

Sequence (163 aa):
MNYVLLFQCLRPLRLPASFGTLVGNYSYGAAGDGIKVDLLHHPEYLEQNATIAFQAAIWRWMTPIKKNQPSAQDIFVGNWKPTKNDTLAKRGNTFGTTMNVLYGEYTRGQGDINPMNTIISHYLYYLDLLGVGREQAGLHDELTCAEQEAFNPASSPKTVTSS

Secondary structure (DSSP, 8-state):
--TTHHHHTTTGGGS-TT---HHHHHHHHHHHHHHTS-TTT-TTHHHH-HHHHHHHHHHHHHS-SSTTS--HHHHHTT-----HHHHHTT--SSHHHHHHHHHTTTSTT-SS-HHHHHHHHHHHHHHHHTTS-GGGG--HHHH--TTSPPSSPPPPP------